Protein AF-A0A3B1AIT3-F1 (afdb_monomer_lite)

Sequence (97 aa):
MLSNTINKTTKIQPDMTIRLVPGIITLGRAKGNKVIIESDLVSKNHARIFTYFQASYIEDLKSTNGTFVNGKRISTHILNPGDEVLLGKYRIQIETK

Organism: NCBI:txid652676

InterPro domains:
  IPR000253 Forkhead-associated (FHA) domain [PF00498] (25-88)
  IPR000253 Forkhead-associated (FHA) domain [PS50006] (25-74)
  IPR000253 Forkhead-associated (FHA) domain [SM00240] (24-74)
  IPR008984 SMAD/FHA domain superfamily [SSF49879] (17-94)
  IPR050923 Cellular Process Regulator and RNA Processing Protein [PTHR23308] (24-88)

Radius of gyration: 13.45 Å; chains: 1; bounding box: 29×44×28 Å

Structure (mmCIF, N/CA/C/O backbone):
data_AF-A0A3B1AIT3-F1
#
_entry.id   AF-A0A3B1AIT3-F1
#
loop_
_atom_site.group_PDB
_atom_site.id
_atom_site.type_symbol
_atom_site.label_atom_id
_atom_site.label_alt_id
_atom_site.label_comp_id
_atom_site.label_asym_id
_atom_site.label_entity_id
_atom_site.label_seq_id
_atom_site.pdbx_PDB_ins_code
_atom_site.Cartn_x
_atom_site.Cartn_y
_atom_site.Cartn_z
_atom_site.occupancy
_atom_site.B_iso_or_equiv
_atom_site.auth_seq_id
_atom_site.auth_comp_id
_atom_site.auth_asym_id
_atom_site.auth_atom_id
_atom_site.pdbx_PDB_model_num
ATOM 1 N N . MET A 1 1 ? -1.046 31.268 -19.972 1.00 48.41 1 MET A N 1
ATOM 2 C CA . MET A 1 1 ? -1.329 31.542 -18.545 1.00 48.41 1 MET A CA 1
ATOM 3 C C . MET A 1 1 ? -2.686 30.922 -18.261 1.00 48.41 1 MET A C 1
ATOM 5 O O . MET A 1 1 ? -3.608 31.212 -18.998 1.00 48.41 1 MET A O 1
ATOM 9 N N . LEU A 1 2 ? -2.841 29.952 -17.371 1.00 33.47 2 LEU A N 1
ATOM 10 C CA . LEU A 1 2 ? -2.578 30.064 -15.943 1.00 33.47 2 LEU A CA 1
ATOM 11 C C . LEU A 1 2 ? -2.034 28.747 -15.377 1.00 33.47 2 LEU A C 1
ATOM 13 O O . LEU A 1 2 ? -2.550 27.664 -15.640 1.00 33.47 2 LEU A O 1
ATOM 17 N N . SER A 1 3 ? -0.979 28.898 -14.585 1.00 41.94 3 SER A N 1
ATOM 18 C CA . SER A 1 3 ? -0.516 27.964 -13.569 1.00 41.94 3 SER A CA 1
ATOM 19 C C . SER A 1 3 ? -1.651 27.634 -12.605 1.00 41.94 3 SER A C 1
ATOM 21 O O . SER A 1 3 ? -2.238 28.561 -12.050 1.00 41.94 3 SER A O 1
ATOM 23 N N . ASN A 1 4 ? -1.899 26.355 -12.330 1.00 29.80 4 ASN A N 1
ATOM 24 C CA . ASN A 1 4 ? -2.646 25.988 -11.133 1.00 29.80 4 ASN A CA 1
ATOM 25 C C . ASN A 1 4 ? -1.763 25.169 -10.197 1.00 29.80 4 ASN A C 1
ATOM 27 O O . ASN A 1 4 ? -1.470 23.994 -10.402 1.00 29.80 4 ASN A O 1
ATOM 31 N N . THR A 1 5 ? -1.312 25.900 -9.186 1.00 37.16 5 THR A N 1
ATOM 32 C CA . THR A 1 5 ? -0.560 25.506 -8.007 1.00 37.16 5 THR A CA 1
ATOM 33 C C . THR A 1 5 ? -1.273 24.394 -7.238 1.00 37.16 5 THR A C 1
ATOM 35 O O . THR A 1 5 ? -2.466 24.466 -6.946 1.00 37.16 5 THR A O 1
ATOM 38 N N . ILE A 1 6 ? -0.498 23.371 -6.896 1.00 44.75 6 ILE A N 1
ATOM 39 C CA . ILE A 1 6 ? -0.873 22.194 -6.115 1.00 44.75 6 ILE A CA 1
ATOM 40 C C . ILE A 1 6 ? -1.239 22.654 -4.698 1.00 44.75 6 ILE A C 1
ATOM 42 O O . ILE A 1 6 ? -0.371 23.197 -4.029 1.00 44.75 6 ILE A O 1
ATOM 46 N N . ASN A 1 7 ? -2.494 22.473 -4.262 1.00 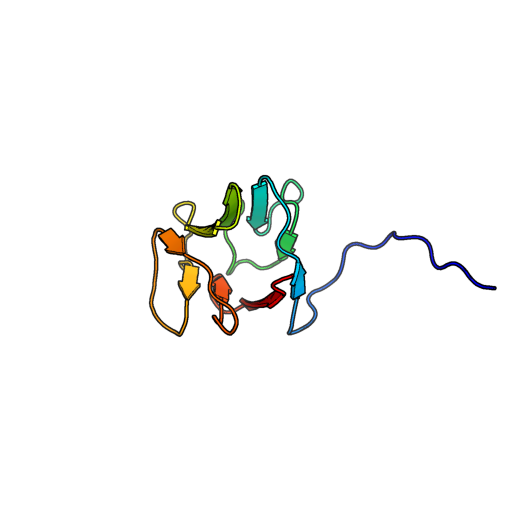41.94 7 ASN A N 1
ATOM 47 C CA . ASN A 1 7 ? -2.927 22.475 -2.853 1.00 41.94 7 ASN A CA 1
ATOM 48 C C . ASN A 1 7 ? -4.423 22.119 -2.751 1.00 41.94 7 ASN A C 1
ATOM 50 O O . ASN A 1 7 ? -5.270 23.003 -2.879 1.00 41.94 7 ASN A O 1
ATOM 54 N N . LYS A 1 8 ? -4.760 20.846 -2.493 1.00 37.06 8 LYS A N 1
ATOM 55 C CA . LYS A 1 8 ? -5.981 20.437 -1.767 1.00 37.06 8 LYS A CA 1
ATOM 56 C C . LYS A 1 8 ? -5.989 18.930 -1.521 1.00 37.06 8 LYS A C 1
ATOM 58 O O . LYS A 1 8 ? -5.835 18.144 -2.444 1.00 37.06 8 LYS A O 1
ATOM 63 N N . THR A 1 9 ? -6.194 18.562 -0.263 1.00 40.41 9 THR A N 1
ATOM 64 C CA . THR A 1 9 ? -6.533 17.227 0.235 1.00 40.41 9 THR A CA 1
ATOM 65 C C . THR A 1 9 ? -7.638 16.617 -0.633 1.00 40.41 9 THR A C 1
ATOM 67 O O . THR A 1 9 ? -8.787 17.061 -0.581 1.00 40.41 9 THR A O 1
ATOM 70 N N . THR A 1 10 ? -7.290 15.663 -1.496 1.00 36.50 10 THR A N 1
ATOM 71 C CA . THR A 1 10 ? -8.229 15.113 -2.477 1.00 36.50 10 THR A CA 1
ATOM 72 C C . THR A 1 10 ? -9.193 14.152 -1.790 1.00 36.50 10 THR A C 1
ATOM 74 O O . THR A 1 10 ? -8.827 13.041 -1.413 1.00 36.50 10 THR A O 1
ATOM 77 N N . LYS A 1 11 ? -10.447 14.596 -1.636 1.00 37.12 11 LYS A N 1
ATOM 78 C CA . LYS A 1 11 ? -11.607 13.723 -1.429 1.00 37.12 11 LYS A CA 1
ATOM 79 C C . LYS A 1 11 ? -11.635 12.667 -2.535 1.00 37.12 11 LYS A C 1
ATOM 81 O O . LYS A 1 11 ? -11.440 13.003 -3.699 1.00 37.12 11 LYS A O 1
ATOM 86 N N . ILE A 1 12 ? -11.886 11.425 -2.133 1.00 45.50 12 ILE A N 1
ATOM 87 C CA . ILE A 1 12 ? -11.901 10.206 -2.951 1.00 45.50 12 ILE A CA 1
ATOM 88 C C . ILE A 1 12 ? -12.506 10.458 -4.341 1.00 45.50 12 ILE A C 1
ATOM 90 O O . ILE A 1 12 ? -13.695 10.752 -4.455 1.00 45.50 12 ILE A O 1
ATOM 94 N N . GLN A 1 13 ? -11.678 10.307 -5.377 1.00 47.31 13 GLN A N 1
ATOM 95 C CA . GLN A 1 13 ? -12.118 10.121 -6.760 1.00 47.31 13 GLN A CA 1
ATOM 96 C C . GLN A 1 13 ? -11.994 8.625 -7.098 1.00 47.31 13 GLN A C 1
ATOM 98 O O . GLN A 1 13 ? -11.042 7.987 -6.631 1.00 47.31 13 GLN A O 1
ATOM 103 N N . PRO A 1 14 ? -12.980 8.032 -7.789 1.00 47.69 14 PRO A N 1
ATOM 104 C CA . PRO A 1 14 ? -13.095 6.593 -8.013 1.00 47.69 14 PRO A CA 1
ATOM 105 C C . PRO A 1 14 ? -12.098 6.048 -9.053 1.00 47.69 14 PRO A C 1
ATOM 107 O O . PRO A 1 14 ? -12.506 5.345 -9.959 1.00 47.69 14 PRO A O 1
ATOM 110 N N . ASP A 1 15 ? -10.806 6.350 -8.921 1.00 59.03 15 ASP A N 1
ATOM 111 C CA . ASP A 1 15 ? -9.740 6.017 -9.884 1.00 59.03 15 ASP A CA 1
ATOM 112 C C . ASP A 1 15 ? -8.474 6.825 -9.558 1.00 59.03 15 ASP A C 1
ATOM 114 O O . ASP A 1 15 ? -7.976 7.625 -10.345 1.00 59.03 15 ASP A O 1
ATOM 118 N N . MET A 1 16 ? -7.930 6.645 -8.351 1.00 71.62 16 MET A N 1
ATOM 119 C CA . MET A 1 16 ? -6.652 7.274 -8.030 1.00 71.62 16 MET A CA 1
ATOM 120 C C . MET A 1 16 ? -5.527 6.590 -8.803 1.00 71.62 16 MET A C 1
ATOM 122 O O . MET A 1 16 ? -5.248 5.409 -8.580 1.00 71.62 16 MET A O 1
ATOM 126 N N . THR A 1 17 ? -4.852 7.363 -9.646 1.00 79.00 17 THR A N 1
ATOM 127 C CA . THR A 1 17 ? -3.678 6.901 -10.375 1.00 79.00 17 THR A CA 1
ATOM 128 C C . THR A 1 17 ? -2.394 7.202 -9.613 1.00 79.00 17 THR A C 1
ATOM 130 O O . THR A 1 17 ? -2.149 8.332 -9.183 1.00 79.00 17 THR A O 1
ATOM 133 N N . ILE A 1 18 ? -1.556 6.183 -9.437 1.00 83.50 18 ILE A N 1
ATOM 134 C CA . ILE A 1 18 ? -0.245 6.303 -8.801 1.00 83.50 18 ILE A CA 1
ATOM 135 C C . ILE A 1 18 ? 0.832 6.074 -9.848 1.00 83.50 18 ILE A C 1
ATOM 137 O O . ILE A 1 18 ? 0.971 4.975 -10.384 1.00 83.50 18 ILE A O 1
ATOM 141 N N . ARG A 1 19 ? 1.650 7.104 -10.071 1.00 84.06 19 ARG A N 1
ATOM 142 C CA . ARG A 1 19 ? 2.864 6.986 -10.873 1.00 84.06 19 ARG A CA 1
ATOM 143 C C . ARG A 1 19 ? 3.967 6.307 -10.071 1.00 84.06 19 ARG A C 1
ATOM 145 O O . ARG A 1 19 ? 4.340 6.776 -8.992 1.00 84.06 19 ARG A O 1
ATOM 152 N N . LEU A 1 20 ? 4.539 5.246 -10.629 1.00 85.44 20 LEU A N 1
ATOM 153 C CA . LEU A 1 20 ? 5.658 4.543 -10.008 1.00 85.44 20 LEU A CA 1
ATOM 154 C C . LEU A 1 20 ? 6.959 5.344 -10.171 1.00 85.44 20 LEU A C 1
ATOM 156 O O . LEU A 1 20 ? 7.419 5.624 -11.280 1.00 85.44 20 LEU A O 1
ATOM 160 N N . VAL A 1 21 ? 7.561 5.718 -9.042 1.00 84.50 21 VAL A N 1
ATOM 161 C CA . VAL A 1 21 ? 8.867 6.389 -8.966 1.00 84.50 21 VAL A CA 1
ATOM 162 C C . VAL A 1 21 ? 9.779 5.635 -7.996 1.00 84.50 21 VAL A C 1
ATOM 164 O O . VAL A 1 21 ? 9.258 4.989 -7.081 1.00 84.50 21 VAL A O 1
ATOM 167 N N . PRO A 1 22 ? 11.117 5.697 -8.158 1.00 90.88 22 PRO A N 1
ATOM 168 C CA . PRO A 1 22 ? 12.054 5.119 -7.198 1.00 90.88 22 PRO A CA 1
ATOM 169 C C . PRO A 1 22 ? 11.773 5.563 -5.757 1.00 90.88 22 PRO A C 1
ATOM 171 O O . PRO A 1 22 ? 11.458 6.729 -5.505 1.00 90.88 22 PRO A O 1
ATOM 174 N N . GLY A 1 23 ? 11.923 4.637 -4.808 1.00 92.81 23 GLY A N 1
ATOM 175 C CA . GLY A 1 23 ? 11.678 4.883 -3.386 1.00 92.81 23 GLY A CA 1
ATOM 176 C C . GLY A 1 23 ? 10.353 4.305 -2.892 1.00 92.81 23 GLY A C 1
ATOM 177 O O . GLY A 1 23 ? 9.841 3.339 -3.448 1.00 92.81 23 GLY A O 1
ATOM 178 N N . ILE A 1 24 ? 9.829 4.867 -1.797 1.00 94.94 24 ILE A N 1
ATOM 179 C CA . ILE A 1 24 ? 8.664 4.331 -1.076 1.00 94.94 24 ILE A CA 1
ATOM 180 C C . ILE A 1 24 ? 7.469 5.282 -1.190 1.00 94.94 24 ILE A C 1
ATOM 182 O O . ILE A 1 24 ? 7.593 6.491 -0.957 1.00 94.94 24 ILE A O 1
ATOM 186 N N . ILE A 1 25 ? 6.299 4.723 -1.487 1.00 94.56 25 ILE A N 1
ATOM 187 C CA . ILE A 1 25 ? 4.989 5.372 -1.426 1.00 94.56 25 ILE A CA 1
ATOM 188 C C . ILE A 1 25 ? 4.144 4.635 -0.389 1.00 94.56 25 ILE A C 1
ATOM 190 O O . ILE A 1 25 ? 3.904 3.441 -0.512 1.00 94.56 25 ILE A O 1
ATOM 194 N N . THR A 1 26 ? 3.700 5.335 0.651 1.00 96.69 26 THR A N 1
ATOM 195 C CA . THR A 1 26 ? 2.842 4.767 1.698 1.00 96.69 26 THR A CA 1
ATOM 196 C C . THR A 1 26 ? 1.377 5.073 1.418 1.00 96.69 26 THR A C 1
ATOM 198 O O . THR A 1 26 ? 1.050 6.180 0.979 1.00 96.69 26 THR A O 1
ATOM 201 N N . LEU A 1 27 ? 0.506 4.096 1.673 1.00 95.81 27 LEU A N 1
ATOM 202 C CA . LEU A 1 27 ? -0.932 4.176 1.441 1.00 95.81 27 LEU A CA 1
ATOM 203 C C . LEU A 1 27 ? -1.691 3.842 2.723 1.00 95.81 27 LEU A C 1
ATOM 205 O O . LEU A 1 27 ? -1.441 2.820 3.367 1.00 95.81 27 LEU A O 1
ATOM 209 N N . GLY A 1 28 ? -2.658 4.678 3.084 1.00 96.56 28 GLY A N 1
ATOM 210 C CA . GLY A 1 28 ? -3.504 4.430 4.247 1.00 96.56 28 GLY A CA 1
ATOM 211 C C . GLY A 1 28 ? -4.367 5.627 4.616 1.00 96.56 28 GLY A C 1
ATOM 212 O O . GLY A 1 28 ? -4.234 6.704 4.044 1.00 96.56 28 GLY A O 1
ATOM 213 N N . ARG A 1 29 ? -5.255 5.468 5.601 1.00 95.81 29 ARG A N 1
ATOM 214 C CA . ARG A 1 29 ? -6.148 6.566 6.020 1.00 95.81 29 ARG A CA 1
ATOM 215 C C . ARG A 1 29 ? -5.486 7.617 6.910 1.00 95.81 29 ARG A C 1
ATOM 217 O O . ARG A 1 29 ? -6.063 8.673 7.147 1.00 95.81 29 ARG A O 1
ATOM 224 N N . ALA A 1 30 ? -4.314 7.325 7.482 1.00 96.50 30 ALA A N 1
ATOM 225 C CA . ALA A 1 30 ? -3.620 8.289 8.330 1.00 96.50 30 ALA A CA 1
ATOM 226 C C . ALA A 1 30 ? -3.002 9.411 7.485 1.00 96.50 30 ALA A C 1
ATOM 228 O O . ALA A 1 30 ? -2.418 9.147 6.435 1.00 96.50 30 ALA A O 1
ATOM 229 N N . LYS A 1 31 ? -3.051 10.649 7.993 1.00 94.31 31 LYS A N 1
ATOM 230 C CA . LYS A 1 31 ? -2.519 11.846 7.315 1.00 94.31 31 LYS A CA 1
ATOM 231 C C . LYS A 1 31 ? -1.002 11.831 7.068 1.00 94.31 31 LYS A C 1
ATOM 233 O O . LYS A 1 31 ? -0.505 12.679 6.344 1.00 94.31 31 LYS A O 1
ATOM 238 N N . GLY A 1 32 ? -0.273 10.891 7.673 1.00 93.94 32 GLY A N 1
ATOM 239 C CA . GLY A 1 32 ? 1.164 10.701 7.449 1.00 93.94 32 GLY A CA 1
ATOM 240 C C . GLY A 1 32 ? 1.510 9.871 6.206 1.00 93.94 32 GLY A C 1
ATOM 241 O O . GLY A 1 32 ? 2.689 9.735 5.888 1.00 93.94 32 GLY A O 1
ATOM 242 N N . ASN A 1 33 ? 0.524 9.294 5.512 1.00 96.31 33 ASN A N 1
ATOM 243 C CA . ASN A 1 33 ? 0.777 8.564 4.271 1.00 96.31 33 ASN A CA 1
ATOM 244 C C . ASN A 1 33 ? 0.947 9.514 3.089 1.00 96.31 33 ASN A C 1
ATOM 246 O O . ASN A 1 33 ? 0.326 10.574 3.045 1.00 96.31 33 ASN A O 1
ATOM 250 N N . LYS A 1 34 ? 1.733 9.098 2.090 1.00 93.44 34 LYS A N 1
ATOM 251 C CA . LYS A 1 34 ? 1.816 9.837 0.821 1.00 93.44 34 LYS A CA 1
ATOM 252 C C . LYS A 1 34 ? 0.491 9.804 0.065 1.00 93.44 34 LYS A C 1
ATOM 254 O O . LYS A 1 34 ? 0.103 10.798 -0.537 1.00 93.44 34 LYS A O 1
ATOM 259 N N . VAL A 1 35 ? -0.189 8.661 0.107 1.00 91.56 35 VAL A N 1
ATOM 260 C CA . VAL A 1 35 ? -1.519 8.469 -0.465 1.00 91.56 35 VAL A CA 1
ATOM 261 C C . VAL A 1 35 ? -2.509 8.263 0.670 1.00 91.56 35 VAL A C 1
ATOM 263 O O . VAL A 1 35 ? -2.479 7.243 1.364 1.00 91.56 35 VAL A O 1
ATOM 266 N N . ILE A 1 36 ? -3.368 9.260 0.866 1.00 93.12 36 ILE A N 1
ATOM 267 C CA . ILE A 1 36 ? -4.357 9.273 1.940 1.00 93.12 36 ILE A CA 1
ATOM 268 C C . ILE A 1 36 ? -5.704 8.840 1.371 1.00 93.12 36 ILE A C 1
ATOM 270 O O . ILE A 1 36 ? -6.257 9.511 0.504 1.00 93.12 36 ILE A O 1
ATOM 274 N N . ILE A 1 37 ? -6.243 7.736 1.889 1.00 91.25 37 ILE A N 1
ATOM 275 C CA . ILE A 1 37 ? -7.588 7.258 1.549 1.00 91.25 37 ILE A CA 1
ATOM 276 C C . ILE A 1 37 ? -8.439 7.331 2.814 1.00 91.25 37 ILE A C 1
ATOM 278 O O . ILE A 1 37 ? -8.349 6.465 3.683 1.00 91.25 37 ILE A O 1
ATOM 282 N N . GLU A 1 38 ? -9.236 8.392 2.941 1.00 91.06 38 GLU A N 1
ATOM 283 C CA . GLU A 1 38 ? -10.061 8.668 4.124 1.00 91.06 38 GLU A CA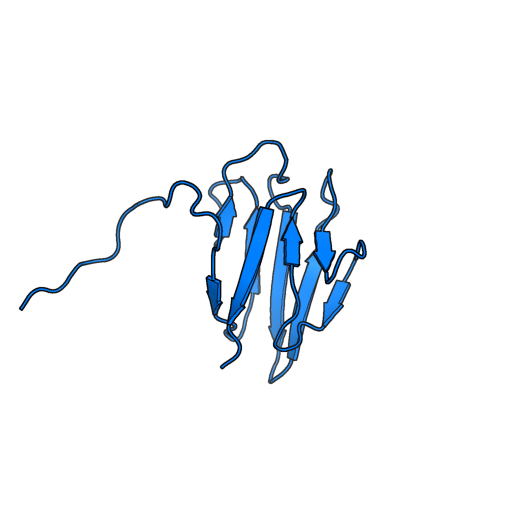 1
ATOM 284 C C . GLU A 1 38 ? -11.270 7.721 4.195 1.00 91.06 38 GLU A C 1
ATOM 286 O O . GLU A 1 38 ? -12.388 8.065 3.820 1.00 91.06 38 GLU A O 1
ATOM 291 N N . SER A 1 39 ? -11.033 6.490 4.648 1.00 91.81 39 SER A N 1
ATOM 292 C CA . SER A 1 39 ? -12.069 5.474 4.811 1.00 91.81 39 SER A CA 1
ATOM 293 C C . SER A 1 39 ? -11.750 4.516 5.947 1.00 91.81 39 SER A C 1
ATOM 295 O O . SER A 1 39 ? -10.607 4.084 6.096 1.00 91.81 39 SER A O 1
ATOM 297 N N . ASP A 1 40 ? -12.774 4.104 6.691 1.00 93.50 40 ASP A N 1
ATOM 298 C CA . ASP A 1 40 ? -12.648 3.085 7.739 1.00 93.50 40 ASP A CA 1
ATOM 299 C C . ASP A 1 40 ? -12.334 1.693 7.183 1.00 93.50 40 ASP A C 1
ATOM 301 O O . ASP A 1 40 ? -11.829 0.833 7.903 1.00 93.50 40 ASP A O 1
ATOM 305 N N . LEU A 1 41 ? -12.551 1.479 5.881 1.00 94.00 41 LEU A N 1
ATOM 306 C CA . LEU A 1 41 ? -12.155 0.239 5.219 1.00 94.00 41 LEU A CA 1
ATOM 307 C C . LEU A 1 41 ? -10.658 0.185 4.890 1.00 94.00 41 LEU A C 1
ATOM 309 O O . LEU A 1 41 ? -10.164 -0.860 4.462 1.00 94.00 41 LEU A O 1
ATOM 313 N N . VAL A 1 42 ? -9.930 1.283 5.102 1.00 96.12 42 VAL A N 1
ATOM 314 C CA . VAL A 1 42 ? -8.493 1.374 4.870 1.00 96.12 42 VAL A CA 1
ATOM 315 C C . VAL A 1 42 ? -7.779 1.554 6.212 1.00 96.12 42 VAL A C 1
ATOM 317 O O . VAL A 1 42 ? -8.035 2.497 6.953 1.00 96.12 42 VAL A O 1
ATOM 320 N N . SER A 1 43 ? -6.845 0.666 6.558 1.00 98.12 43 SER A N 1
ATOM 321 C CA . SER A 1 43 ? -6.040 0.806 7.777 1.00 98.12 43 SER A CA 1
ATOM 322 C C . SER A 1 43 ? -5.204 2.096 7.789 1.00 98.12 43 SER A C 1
ATOM 324 O O . SER A 1 43 ? -4.926 2.700 6.753 1.00 98.12 43 SER A O 1
ATOM 326 N N . LYS A 1 44 ? -4.795 2.540 8.989 1.00 97.69 44 LYS A N 1
ATOM 327 C CA . LYS A 1 44 ? -3.993 3.766 9.174 1.00 97.69 44 LYS A CA 1
ATOM 328 C C . LYS A 1 44 ? -2.743 3.758 8.296 1.00 97.69 44 LYS A C 1
ATOM 330 O O . LYS A 1 44 ? -2.545 4.717 7.566 1.00 97.69 44 LYS A O 1
ATOM 335 N N . ASN A 1 45 ? -1.988 2.664 8.337 1.00 97.94 45 ASN A N 1
ATOM 336 C CA . ASN A 1 45 ? -0.912 2.330 7.410 1.00 97.94 45 ASN A CA 1
ATOM 337 C C . ASN A 1 45 ? -1.336 1.006 6.771 1.00 97.94 45 ASN A C 1
ATOM 339 O O . ASN A 1 45 ? -1.343 -0.012 7.456 1.00 97.94 45 ASN A O 1
ATOM 343 N N . HIS A 1 46 ? -1.835 1.040 5.539 1.00 98.06 46 HIS A N 1
ATOM 344 C CA . HIS A 1 46 ? -2.492 -0.113 4.922 1.00 98.06 46 HIS A CA 1
ATOM 345 C C . HIS A 1 46 ? -1.525 -0.904 4.058 1.00 98.06 46 HIS A C 1
ATOM 347 O O . HIS A 1 46 ? -1.384 -2.109 4.231 1.00 98.06 46 HIS A O 1
ATOM 353 N N . ALA A 1 47 ? -0.852 -0.213 3.148 1.00 98.12 47 ALA A N 1
ATOM 354 C CA . ALA A 1 47 ? 0.086 -0.811 2.223 1.00 98.12 47 ALA A CA 1
ATOM 355 C C . ALA A 1 47 ? 1.234 0.157 1.951 1.00 98.12 47 ALA A C 1
ATOM 357 O O . ALA A 1 47 ? 1.148 1.361 2.224 1.00 98.12 47 ALA A O 1
ATOM 358 N N . ARG A 1 48 ? 2.310 -0.363 1.376 1.00 97.25 48 ARG A N 1
ATOM 359 C CA . ARG A 1 48 ? 3.345 0.457 0.753 1.00 97.25 48 ARG A CA 1
ATOM 360 C C . ARG A 1 48 ? 3.673 -0.075 -0.627 1.00 97.25 48 ARG A C 1
ATOM 362 O O . ARG A 1 48 ? 3.690 -1.282 -0.840 1.00 97.25 48 ARG A O 1
ATOM 369 N N . ILE A 1 49 ? 3.976 0.844 -1.529 1.00 95.88 49 ILE A N 1
ATOM 370 C CA . ILE A 1 49 ? 4.642 0.544 -2.785 1.00 95.88 49 ILE A CA 1
ATOM 371 C C . ILE A 1 49 ? 6.109 0.913 -2.614 1.00 95.88 49 ILE A C 1
ATOM 373 O O . ILE A 1 49 ? 6.418 2.008 -2.139 1.00 95.88 49 ILE A O 1
ATOM 377 N N . PHE A 1 50 ? 7.013 0.015 -2.977 1.00 95.19 50 PHE A N 1
ATOM 378 C CA . PHE A 1 50 ? 8.436 0.315 -3.028 1.00 95.19 50 PHE A CA 1
ATOM 379 C C . PHE A 1 50 ? 9.001 -0.058 -4.391 1.00 95.19 50 PHE A C 1
ATOM 381 O O . PHE A 1 50 ? 8.779 -1.155 -4.903 1.00 95.19 50 PHE A O 1
ATOM 388 N N . THR A 1 51 ? 9.732 0.884 -4.970 1.00 93.50 51 THR A N 1
ATOM 389 C CA . THR A 1 51 ? 10.338 0.750 -6.289 1.00 93.50 51 THR A CA 1
ATOM 390 C C . THR A 1 51 ? 11.845 0.704 -6.126 1.00 93.50 51 THR A C 1
ATOM 392 O O . THR A 1 51 ? 12.449 1.655 -5.615 1.00 93.50 51 THR A O 1
ATOM 395 N N . TYR A 1 52 ? 12.449 -0.388 -6.585 1.00 88.69 52 TYR A N 1
ATOM 396 C CA . TYR A 1 52 ? 13.893 -0.581 -6.609 1.00 88.69 52 TYR A CA 1
ATOM 397 C C . TYR A 1 52 ? 14.335 -0.946 -8.028 1.00 88.69 52 TYR A C 1
ATOM 399 O O . TYR A 1 52 ? 13.830 -1.898 -8.625 1.00 88.69 52 TYR A O 1
ATOM 407 N N . PHE A 1 53 ? 15.262 -0.160 -8.581 1.00 86.50 53 PHE A N 1
ATOM 408 C CA . PHE A 1 53 ? 15.619 -0.185 -10.003 1.00 86.50 53 PHE A CA 1
ATOM 409 C C . PHE A 1 53 ? 14.386 -0.110 -10.919 1.00 86.50 53 PHE A C 1
ATOM 411 O O . PHE A 1 53 ? 13.739 0.932 -10.989 1.00 86.50 53 PHE A O 1
ATOM 418 N N . GLN A 1 54 ? 14.084 -1.199 -11.627 1.00 85.25 54 GLN A N 1
ATOM 419 C CA . GLN A 1 54 ? 13.007 -1.298 -12.612 1.00 85.25 54 GLN A CA 1
ATOM 420 C C . GLN A 1 54 ? 11.791 -2.070 -12.083 1.00 85.25 54 GLN A C 1
ATOM 422 O O . GLN A 1 54 ? 10.811 -2.227 -12.802 1.00 85.25 54 GLN A O 1
ATOM 427 N N . ALA A 1 55 ? 11.843 -2.555 -10.839 1.00 91.62 55 ALA A N 1
ATOM 428 C CA . ALA A 1 55 ? 10.782 -3.354 -10.244 1.00 91.62 55 ALA A CA 1
ATOM 429 C C . ALA A 1 55 ? 10.043 -2.557 -9.169 1.00 91.62 55 ALA A C 1
ATOM 431 O O . ALA A 1 55 ? 10.658 -1.923 -8.307 1.00 91.62 55 ALA A O 1
ATOM 432 N N . SER A 1 56 ? 8.717 -2.628 -9.215 1.00 94.19 56 SER A N 1
ATOM 433 C CA . SER A 1 56 ? 7.838 -2.055 -8.201 1.00 94.19 56 SER A CA 1
ATOM 434 C C . SER A 1 56 ? 7.085 -3.168 -7.500 1.00 94.19 56 SER A C 1
ATOM 436 O O . SER A 1 56 ? 6.597 -4.098 -8.137 1.00 94.19 56 SER A O 1
ATOM 438 N N . TYR A 1 57 ? 6.977 -3.060 -6.187 1.00 96.12 57 TYR A N 1
ATOM 439 C CA . TYR A 1 57 ? 6.303 -4.036 -5.346 1.00 96.12 57 TYR A CA 1
ATOM 440 C C . TYR A 1 57 ? 5.234 -3.331 -4.539 1.00 96.12 57 TYR A C 1
ATOM 442 O O . TYR A 1 57 ? 5.469 -2.218 -4.072 1.00 96.12 57 TYR A O 1
ATOM 450 N N . ILE A 1 58 ? 4.103 -3.992 -4.324 1.00 96.88 58 ILE A N 1
ATOM 451 C CA . ILE A 1 58 ? 3.138 -3.616 -3.297 1.00 96.88 58 ILE A CA 1
ATOM 452 C C . ILE A 1 58 ? 3.200 -4.620 -2.150 1.00 96.88 58 ILE A C 1
ATOM 454 O O . ILE A 1 58 ? 3.256 -5.826 -2.378 1.00 96.88 58 ILE A O 1
ATOM 458 N N . GLU A 1 59 ? 3.191 -4.117 -0.922 1.00 98.25 59 GLU A N 1
ATOM 459 C CA . GLU A 1 59 ? 3.186 -4.911 0.303 1.00 98.25 59 GLU A CA 1
ATOM 460 C C . GLU A 1 59 ? 2.065 -4.444 1.231 1.00 98.25 59 GLU A C 1
ATOM 462 O O . GLU A 1 59 ? 1.946 -3.251 1.527 1.00 98.25 59 GLU A O 1
ATOM 467 N N . ASP A 1 60 ? 1.263 -5.395 1.703 1.00 98.56 60 ASP A N 1
ATOM 468 C CA . ASP A 1 60 ? 0.258 -5.200 2.742 1.00 98.56 60 ASP A CA 1
ATOM 469 C C . ASP A 1 60 ? 0.928 -5.084 4.118 1.00 98.56 60 ASP A C 1
ATOM 471 O O . ASP A 1 60 ? 1.692 -5.950 4.542 1.00 98.56 60 ASP A O 1
ATOM 475 N N . LEU A 1 61 ? 0.607 -4.029 4.865 1.00 98.38 61 LEU A N 1
ATOM 476 C CA . LEU A 1 61 ? 1.187 -3.746 6.181 1.00 98.38 61 LEU A CA 1
ATOM 477 C C . LEU A 1 61 ? 0.329 -4.315 7.319 1.00 98.38 61 LEU A C 1
ATOM 479 O O . LEU A 1 61 ? 0.094 -3.644 8.326 1.00 98.38 61 LEU A O 1
ATOM 483 N N . LYS A 1 62 ? -0.137 -5.561 7.157 1.00 98.00 62 LYS A N 1
ATOM 484 C CA . LYS A 1 62 ? -1.088 -6.234 8.060 1.00 98.00 62 LYS A CA 1
ATOM 485 C C . LYS A 1 62 ? -2.387 -5.443 8.195 1.00 98.00 62 LYS A C 1
ATOM 487 O O . LYS A 1 62 ? -2.870 -5.178 9.300 1.00 98.00 62 LYS A O 1
ATOM 492 N N . SER A 1 63 ? -2.936 -5.032 7.060 1.00 98.00 63 SER A N 1
ATOM 493 C CA . SER A 1 63 ? -4.176 -4.273 7.037 1.00 98.00 63 SER A CA 1
ATOM 494 C C . SER A 1 63 ? -5.371 -5.129 7.475 1.00 98.00 63 SER A C 1
ATOM 496 O O . SER A 1 63 ? -5.381 -6.357 7.354 1.00 98.00 63 SER A O 1
ATOM 498 N N . THR A 1 64 ? -6.412 -4.467 7.980 1.00 97.75 64 THR A N 1
ATOM 499 C CA . THR A 1 64 ? -7.616 -5.126 8.505 1.00 97.75 64 THR A CA 1
ATOM 500 C C . THR A 1 64 ? -8.402 -5.827 7.399 1.00 97.75 64 THR A C 1
ATOM 502 O O . THR A 1 64 ? -8.782 -6.981 7.559 1.00 97.75 64 THR A O 1
ATOM 505 N N . ASN A 1 65 ? -8.616 -5.148 6.267 1.00 97.19 65 ASN A N 1
ATOM 506 C CA . ASN A 1 65 ? -9.406 -5.685 5.154 1.00 97.19 65 ASN A CA 1
ATOM 507 C C . ASN A 1 65 ? -8.553 -6.345 4.063 1.00 97.19 65 ASN A C 1
ATOM 509 O O . ASN A 1 65 ? -9.101 -7.022 3.201 1.00 97.19 65 ASN A O 1
ATOM 513 N N . GLY A 1 66 ? -7.226 -6.216 4.126 1.00 97.81 66 GLY A N 1
ATOM 514 C CA . GLY A 1 66 ? -6.307 -6.771 3.141 1.00 97.81 66 GLY A CA 1
ATOM 515 C C . GLY A 1 66 ? -6.107 -5.892 1.908 1.00 97.81 66 GLY A C 1
ATOM 516 O O . GLY A 1 66 ? -6.967 -5.098 1.514 1.00 97.81 66 GLY A O 1
ATOM 517 N N . THR A 1 67 ? -4.965 -6.133 1.272 1.00 98.06 67 THR A N 1
ATOM 518 C CA . THR A 1 67 ? -4.623 -5.670 -0.071 1.00 98.06 67 THR A CA 1
ATOM 519 C C . THR A 1 67 ? -4.878 -6.792 -1.072 1.00 98.06 67 THR A C 1
ATOM 521 O O . THR A 1 67 ? -4.546 -7.953 -0.808 1.00 98.06 67 THR A O 1
ATOM 524 N N . PHE A 1 68 ? -5.447 -6.456 -2.227 1.00 97.12 68 PHE A N 1
ATOM 525 C CA . PHE A 1 68 ? -5.719 -7.406 -3.300 1.00 97.12 68 PHE A CA 1
ATOM 526 C C . PHE A 1 68 ? -5.114 -6.924 -4.608 1.00 97.12 68 PHE A C 1
ATOM 528 O O . PHE A 1 68 ? -5.135 -5.729 -4.898 1.00 97.12 68 PHE A O 1
ATOM 535 N N . VAL A 1 69 ? -4.629 -7.868 -5.408 1.00 95.88 69 VAL A N 1
ATOM 536 C CA . VAL A 1 69 ? -4.228 -7.631 -6.792 1.00 95.88 69 VAL A CA 1
ATOM 537 C C . VAL A 1 69 ? -4.971 -8.616 -7.683 1.00 95.88 69 VAL A C 1
ATOM 539 O O . VAL A 1 69 ? -4.955 -9.820 -7.419 1.00 95.88 69 VAL A O 1
ATOM 542 N N . ASN A 1 70 ? -5.675 -8.111 -8.698 1.00 93.81 70 ASN A N 1
ATOM 543 C CA . ASN A 1 70 ? -6.485 -8.912 -9.627 1.00 93.81 70 ASN A CA 1
ATOM 544 C C . ASN A 1 70 ? -7.441 -9.880 -8.895 1.00 93.81 70 ASN A C 1
ATOM 546 O O . ASN A 1 70 ? -7.530 -11.068 -9.207 1.00 93.81 70 ASN A O 1
ATOM 550 N N . GLY A 1 71 ? -8.106 -9.379 -7.846 1.00 94.94 71 GLY A N 1
ATOM 551 C CA . GLY A 1 71 ? -9.058 -10.135 -7.025 1.00 94.94 71 GLY A CA 1
ATOM 552 C C . GLY A 1 71 ? -8.440 -11.122 -6.025 1.00 94.94 71 GLY A C 1
ATOM 553 O O . GLY A 1 71 ? -9.172 -11.743 -5.257 1.00 94.94 71 GLY A O 1
ATOM 554 N N . LYS A 1 72 ? -7.110 -11.266 -5.979 1.00 96.88 72 LYS A N 1
ATOM 555 C CA . LYS A 1 72 ? -6.417 -12.162 -5.042 1.00 96.88 72 LYS A CA 1
ATOM 556 C C . LYS A 1 72 ? -5.814 -11.376 -3.888 1.00 96.88 72 LYS A C 1
ATOM 558 O O . LYS A 1 72 ? -5.126 -10.388 -4.115 1.00 96.88 72 LYS A O 1
ATOM 563 N N . ARG A 1 73 ? -6.044 -11.826 -2.650 1.00 97.31 73 ARG A N 1
ATOM 564 C CA . ARG A 1 73 ? -5.429 -11.226 -1.456 1.00 97.31 73 ARG A CA 1
ATOM 565 C C . ARG A 1 73 ? -3.927 -11.498 -1.461 1.00 97.31 73 ARG A C 1
ATOM 567 O O . ARG A 1 73 ? -3.527 -12.641 -1.674 1.00 97.31 73 ARG A O 1
ATOM 574 N N . ILE A 1 74 ? -3.118 -10.482 -1.182 1.00 98.12 74 ILE A N 1
ATOM 575 C CA . ILE A 1 74 ? -1.654 -10.590 -1.179 1.00 98.12 74 ILE A CA 1
ATOM 576 C C . ILE A 1 74 ? -1.064 -10.189 0.172 1.00 98.12 74 ILE A C 1
ATOM 578 O O . ILE A 1 74 ? -1.680 -9.455 0.945 1.00 98.12 74 ILE A O 1
ATOM 582 N N . SER A 1 75 ? 0.141 -10.682 0.453 1.00 98.12 75 SER A N 1
ATOM 583 C CA . SER A 1 75 ? 1.060 -10.070 1.419 1.00 98.12 75 SER A CA 1
ATOM 584 C C . SER A 1 75 ? 2.038 -9.147 0.695 1.00 98.12 75 SER A C 1
ATOM 586 O O . SER A 1 75 ? 2.168 -7.989 1.067 1.00 98.12 75 SER A O 1
ATOM 588 N N . THR A 1 76 ? 2.637 -9.638 -0.391 1.00 97.81 76 THR A N 1
ATOM 589 C CA . THR A 1 76 ? 3.513 -8.887 -1.295 1.00 97.81 76 THR A CA 1
ATOM 590 C C . THR A 1 76 ? 3.245 -9.316 -2.736 1.00 97.81 76 THR A C 1
ATOM 592 O O . THR A 1 76 ? 2.969 -10.490 -2.982 1.00 97.81 76 THR A O 1
ATOM 595 N N . HIS A 1 77 ? 3.332 -8.389 -3.690 1.00 96.81 77 HIS A N 1
ATOM 596 C CA . HIS A 1 77 ? 3.151 -8.658 -5.120 1.00 96.81 77 HIS A CA 1
ATOM 597 C C . HIS A 1 77 ? 4.031 -7.735 -5.973 1.00 96.81 77 HIS A C 1
ATOM 599 O O . HIS A 1 77 ? 4.183 -6.557 -5.647 1.00 96.81 77 HIS A O 1
ATOM 605 N N . ILE A 1 78 ? 4.606 -8.261 -7.059 1.00 95.38 78 ILE A N 1
ATOM 606 C CA . ILE A 1 78 ? 5.319 -7.457 -8.066 1.00 95.38 78 ILE A CA 1
ATOM 607 C C . ILE A 1 78 ? 4.274 -6.791 -8.955 1.00 95.38 78 ILE A C 1
ATOM 609 O O . ILE A 1 78 ? 3.522 -7.489 -9.625 1.00 95.38 78 ILE A O 1
ATOM 613 N N . LEU A 1 79 ? 4.243 -5.461 -8.980 1.00 93.00 79 LEU A N 1
ATOM 614 C CA . LEU A 1 79 ? 3.308 -4.709 -9.811 1.00 93.00 79 LEU A CA 1
ATOM 615 C C . LEU A 1 79 ? 3.712 -4.793 -11.284 1.00 93.00 79 LEU A C 1
ATOM 617 O O . LEU A 1 79 ? 4.817 -4.388 -11.651 1.00 93.00 79 LEU A O 1
ATOM 621 N N . ASN A 1 80 ? 2.785 -5.257 -12.116 1.00 89.19 80 ASN A N 1
ATOM 622 C CA . ASN A 1 80 ? 2.914 -5.269 -13.569 1.00 89.19 80 ASN A CA 1
ATOM 623 C C . ASN A 1 80 ? 1.941 -4.265 -14.210 1.00 89.19 80 ASN A C 1
ATOM 625 O O . ASN A 1 80 ? 0.908 -3.941 -13.615 1.00 89.19 80 ASN A O 1
ATOM 629 N N . PRO A 1 81 ? 2.232 -3.772 -15.429 1.00 84.44 81 PRO A N 1
ATOM 630 C CA . PRO A 1 81 ? 1.264 -2.993 -16.193 1.00 84.44 81 PRO A CA 1
ATOM 631 C C . PRO A 1 81 ? -0.081 -3.725 -16.300 1.00 84.44 81 PRO A C 1
ATOM 633 O O . PRO A 1 81 ? -0.124 -4.900 -16.662 1.00 84.44 81 PRO A O 1
ATOM 636 N N . GLY A 1 82 ? -1.173 -3.022 -15.995 1.00 84.50 82 GLY A N 1
ATOM 637 C CA . GLY A 1 82 ? -2.533 -3.570 -16.044 1.00 84.50 82 GLY A CA 1
ATOM 638 C C . GLY A 1 82 ? -3.008 -4.269 -14.767 1.00 84.50 82 GLY A C 1
ATOM 639 O O . GLY A 1 82 ? -4.178 -4.642 -14.710 1.00 84.50 82 GLY A O 1
ATOM 640 N N . ASP A 1 83 ? -2.162 -4.413 -13.741 1.00 90.75 83 AS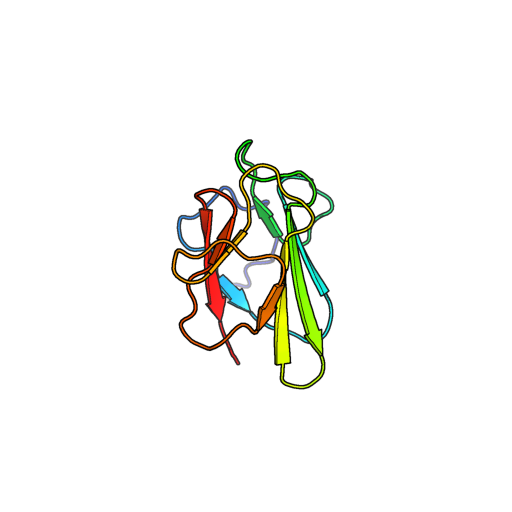P A N 1
ATOM 641 C CA . ASP A 1 83 ? -2.605 -4.931 -12.445 1.00 90.75 83 ASP A CA 1
ATOM 642 C C . ASP A 1 83 ? -3.643 -3.998 -11.800 1.00 90.75 83 ASP A C 1
ATOM 644 O O . ASP A 1 83 ? -3.424 -2.794 -11.637 1.00 90.75 83 ASP A O 1
ATOM 648 N N . GLU A 1 84 ? -4.766 -4.575 -11.372 1.00 90.81 84 GLU A N 1
ATOM 649 C CA . GLU A 1 84 ? -5.770 -3.880 -10.573 1.00 90.81 84 GLU A CA 1
ATOM 650 C C . GLU A 1 84 ? -5.488 -4.084 -9.086 1.00 90.81 84 GLU A C 1
ATOM 652 O O . GLU A 1 84 ? -5.536 -5.211 -8.586 1.00 90.81 84 GLU A O 1
ATOM 657 N N . VAL A 1 85 ? -5.250 -2.987 -8.364 1.00 93.69 85 VAL A N 1
ATOM 658 C CA . VAL A 1 85 ? -4.976 -3.007 -6.925 1.00 93.69 85 VAL A CA 1
ATOM 659 C C . VAL A 1 85 ? -6.202 -2.537 -6.145 1.00 93.69 85 VAL A C 1
ATOM 661 O O . VAL A 1 85 ? -6.757 -1.474 -6.431 1.00 93.69 85 VAL A O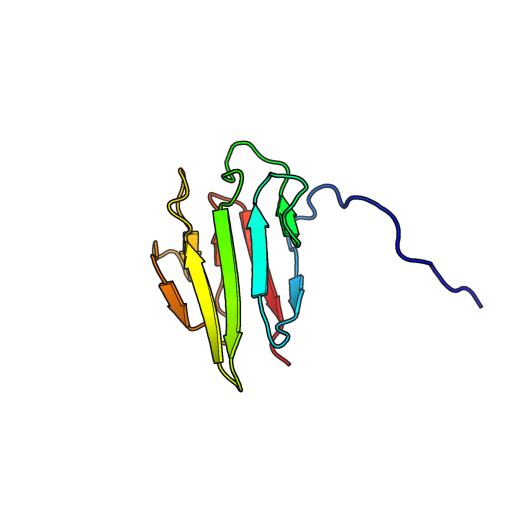 1
ATOM 664 N N . LEU A 1 86 ? -6.587 -3.287 -5.110 1.00 94.12 86 LEU A N 1
ATOM 665 C CA . LEU A 1 86 ? -7.618 -2.895 -4.147 1.00 94.12 86 LEU A CA 1
ATOM 666 C C . LEU A 1 86 ? -7.045 -2.813 -2.725 1.00 94.12 86 LEU A C 1
ATOM 668 O O . LEU A 1 86 ? -6.394 -3.748 -2.261 1.00 94.12 86 LEU A O 1
ATOM 672 N N . LEU A 1 87 ? -7.360 -1.732 -2.005 1.00 94.31 87 LEU A N 1
ATOM 673 C CA . LEU A 1 87 ? -7.182 -1.622 -0.550 1.00 94.31 87 LEU A CA 1
ATOM 674 C C . LEU A 1 87 ? -8.558 -1.671 0.119 1.00 94.31 87 LEU A C 1
ATOM 676 O O . LEU A 1 87 ? -9.337 -0.711 0.051 1.00 94.31 87 LEU A O 1
ATOM 680 N N . GLY A 1 88 ? -8.905 -2.808 0.725 1.00 89.12 88 GLY A N 1
ATOM 681 C CA . GLY A 1 88 ? -10.301 -3.103 1.051 1.00 89.12 88 GLY A CA 1
ATOM 682 C C . GLY A 1 88 ? -11.164 -3.107 -0.218 1.00 89.12 88 GLY A C 1
ATOM 683 O O . GLY A 1 88 ? -11.039 -4.005 -1.041 1.00 89.12 88 GLY A O 1
ATOM 684 N N . LYS A 1 89 ? -12.023 -2.092 -0.396 1.00 87.69 89 LYS A N 1
ATOM 685 C CA . LYS A 1 89 ? -12.867 -1.923 -1.601 1.00 87.69 89 LYS A CA 1
A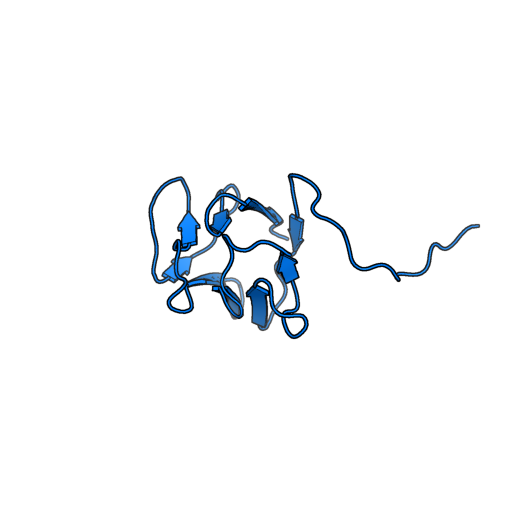TOM 686 C C . LYS A 1 89 ? -12.413 -0.806 -2.548 1.00 87.69 89 LYS A C 1
ATOM 688 O O . LYS A 1 89 ? -13.098 -0.527 -3.528 1.00 87.69 89 LYS A O 1
ATOM 693 N N . TYR A 1 90 ? -11.328 -0.103 -2.220 1.00 90.56 90 TYR A N 1
ATOM 694 C CA . TYR A 1 90 ? -10.887 1.067 -2.978 1.00 90.56 90 TYR A CA 1
ATOM 695 C C . TYR A 1 90 ? -9.897 0.664 -4.049 1.00 90.56 90 TYR A C 1
ATOM 697 O O . TYR A 1 90 ? -8.838 0.126 -3.731 1.00 90.56 90 TYR A O 1
ATOM 705 N N . ARG A 1 91 ? -10.252 0.962 -5.298 1.00 89.25 91 ARG A N 1
ATOM 706 C CA . ARG A 1 91 ? -9.414 0.710 -6.461 1.00 89.25 91 ARG A CA 1
ATOM 707 C C . ARG A 1 91 ? -8.353 1.780 -6.626 1.00 89.25 91 ARG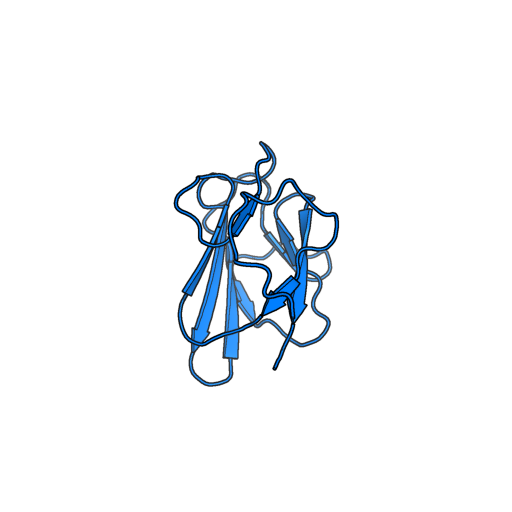 A C 1
ATOM 709 O O . ARG A 1 91 ? -8.630 2.971 -6.504 1.00 89.25 91 ARG A O 1
ATOM 716 N N . ILE A 1 92 ? -7.151 1.316 -6.926 1.00 87.12 92 ILE A N 1
ATOM 717 C CA . ILE A 1 92 ? -5.994 2.133 -7.245 1.00 87.12 92 ILE A CA 1
ATOM 718 C C . ILE A 1 92 ? -5.512 1.694 -8.618 1.00 87.12 92 ILE A C 1
ATOM 720 O O . ILE A 1 92 ? -5.277 0.507 -8.850 1.00 87.12 92 ILE A O 1
ATOM 724 N N . GLN A 1 93 ? -5.382 2.660 -9.518 1.00 82.50 93 GLN A N 1
ATOM 725 C CA . GLN A 1 93 ? -4.757 2.441 -10.810 1.00 82.50 93 GLN A CA 1
ATOM 726 C C . GLN A 1 93 ? -3.267 2.732 -10.698 1.00 82.50 93 GLN A C 1
ATOM 728 O O . GLN A 1 93 ? -2.839 3.703 -10.069 1.00 82.50 93 GLN A O 1
ATOM 733 N N . ILE A 1 94 ? -2.465 1.865 -11.298 1.00 82.94 94 ILE A N 1
ATOM 734 C CA . ILE A 1 94 ? -1.019 2.018 -11.329 1.00 82.94 94 ILE A CA 1
ATOM 735 C C . ILE A 1 94 ? -0.627 2.477 -12.729 1.00 82.94 94 ILE A C 1
ATOM 737 O O . ILE A 1 94 ? -0.881 1.780 -13.707 1.00 82.94 94 ILE A O 1
ATOM 741 N N . GLU A 1 95 ? 0.015 3.639 -12.815 1.00 75.25 95 GLU A N 1
ATOM 742 C CA . GLU A 1 95 ? 0.647 4.104 -14.046 1.00 75.25 95 GLU A CA 1
ATOM 743 C C . GLU A 1 95 ? 2.117 3.693 -14.037 1.00 75.25 95 GLU A C 1
ATOM 745 O O . GLU A 1 95 ? 2.933 4.177 -13.237 1.00 75.25 95 GLU A O 1
ATOM 750 N N . THR A 1 96 ? 2.454 2.781 -14.945 1.00 68.25 96 THR A N 1
ATOM 751 C CA . THR A 1 96 ? 3.843 2.481 -15.277 1.00 68.25 96 THR A CA 1
ATOM 752 C C . THR A 1 96 ? 4.404 3.572 -16.185 1.00 68.25 96 THR A C 1
ATOM 754 O O . THR A 1 96 ? 3.662 4.241 -16.901 1.00 68.25 96 THR A O 1
ATOM 757 N N . LYS A 1 97 ? 5.718 3.789 -16.090 1.00 59.12 97 LYS A N 1
ATOM 758 C CA . LYS A 1 97 ? 6.442 4.758 -16.919 1.00 59.12 97 LYS A CA 1
ATOM 759 C C . LYS A 1 97 ? 6.338 4.455 -18.408 1.00 59.12 97 LYS A C 1
ATOM 761 O O . LYS A 1 97 ? 6.266 3.254 -18.744 1.00 59.12 97 LYS A O 1
#

pLDDT: mean 84.26, std 19.49, range [29.8, 98.56]

Secondary structure (DSSP, 8-state):
-------------S-EEEE--SEEEEEESSTTSSEE---TTS-SS-EEEEEETTEEEEEE-S-SS-EEETTEEESEEE--TT--EEETTEEEEEE--

Foldseek 3Di:
DDDDDDDDDDDDDQEAEDEDDAAKAWEFCAPPGNHHDVDPLTHNGAWMWHDDDQWIKIAGPPTPQAKDWPNHGDRMDIDDQPIWIDSNNGTYHYDYD